Protein AF-A0AAQ1UJ48-F1 (afdb_monomer_lite)

pLDDT: mean 90.68, std 12.65, range [45.34, 98.06]

Secondary structure (DSSP, 8-state):
---HHHHHHHHHHHHHHHHHHHHHHHHHHHHHHHHHHHHHHHHHHTT-TTSHHHHHHHHHHHHHHHHHHHHHHHHHHHHHHHHHHHHT-

Radius of gyration: 19.89 Å; chains: 1; bounding box: 40×23×66 Å

Structure (mmCIF, N/CA/C/O backbone):
data_AF-A0AAQ1UJ48-F1
#
_entry.id   AF-A0AAQ1UJ48-F1
#
loop_
_atom_site.group_PDB
_atom_site.id
_atom_site.type_symbol
_atom_site.label_atom_id
_atom_site.label_alt_id
_atom_site.label_comp_id
_atom_site.label_asym_id
_atom_site.label_entity_id
_atom_site.label_seq_id
_atom_site.pdbx_PDB_ins_code
_atom_site.Cartn_x
_atom_site.Cartn_y
_atom_site.Cartn_z
_atom_site.occupancy
_atom_site.B_iso_or_equiv
_atom_site.auth_seq_id
_atom_site.auth_comp_id
_atom_site.auth_asym_id
_atom_site.auth_atom_id
_atom_site.pdbx_PDB_model_num
ATOM 1 N N . MET A 1 1 ? 11.727 17.161 -42.205 1.00 45.88 1 MET A N 1
ATOM 2 C CA . MET A 1 1 ? 11.216 15.927 -41.571 1.00 45.88 1 MET A CA 1
ATOM 3 C C . MET A 1 1 ? 12.182 15.551 -40.457 1.00 45.88 1 MET A C 1
ATOM 5 O O . MET A 1 1 ? 13.255 15.055 -40.756 1.00 45.88 1 MET A O 1
ATOM 9 N N . ALA A 1 2 ? 11.872 15.917 -39.210 1.00 51.38 2 ALA A N 1
ATOM 10 C CA . ALA A 1 2 ? 12.725 15.668 -38.037 1.00 51.38 2 ALA A CA 1
ATOM 11 C C . ALA A 1 2 ? 11.887 15.587 -36.740 1.00 51.38 2 ALA A C 1
ATOM 13 O O . ALA A 1 2 ? 12.287 16.101 -35.704 1.00 51.38 2 ALA A O 1
ATOM 14 N N . THR A 1 3 ? 10.679 15.018 -36.805 1.00 54.47 3 THR A N 1
ATOM 15 C CA . THR A 1 3 ? 9.699 15.076 -35.702 1.00 54.47 3 THR A CA 1
ATOM 16 C C . THR A 1 3 ? 9.533 13.760 -34.939 1.00 54.47 3 THR A C 1
ATOM 18 O O . THR A 1 3 ? 9.149 13.789 -33.778 1.00 54.47 3 THR A O 1
ATOM 21 N N . GLU A 1 4 ? 9.866 12.609 -35.525 1.00 56.53 4 GLU A N 1
ATOM 22 C CA . GLU A 1 4 ? 9.601 11.302 -34.892 1.00 56.53 4 GLU A CA 1
ATOM 23 C C . GLU A 1 4 ? 10.615 10.923 -33.800 1.00 56.53 4 GLU A C 1
ATOM 25 O O . GLU A 1 4 ? 10.261 10.282 -32.812 1.00 56.53 4 GLU A O 1
ATOM 30 N N . SER A 1 5 ? 11.879 11.340 -33.930 1.00 56.88 5 SER A N 1
ATOM 31 C CA . SER A 1 5 ? 12.922 10.969 -32.960 1.00 56.88 5 SER A CA 1
ATOM 32 C C . SER A 1 5 ? 12.795 11.709 -31.621 1.00 56.88 5 SER A C 1
ATOM 34 O O . SER A 1 5 ? 13.173 11.163 -30.582 1.00 56.88 5 SER A O 1
ATOM 36 N N . ASN A 1 6 ? 12.267 12.939 -31.6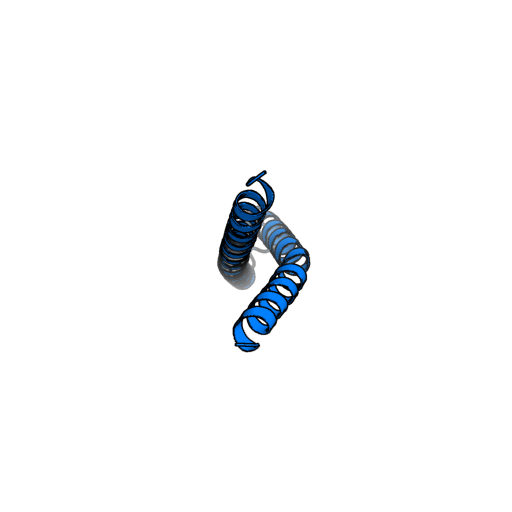32 1.00 61.41 6 ASN A N 1
ATOM 37 C CA . ASN A 1 6 ? 12.092 13.740 -30.417 1.00 61.41 6 ASN A CA 1
ATOM 38 C C . ASN A 1 6 ? 10.865 13.262 -29.617 1.00 61.41 6 ASN A C 1
ATOM 40 O O . ASN A 1 6 ? 10.961 13.032 -28.415 1.00 61.41 6 ASN A O 1
ATOM 44 N N . ASP A 1 7 ? 9.762 12.975 -30.315 1.00 75.25 7 ASP A N 1
ATOM 45 C CA . ASP A 1 7 ? 8.509 12.465 -29.740 1.00 75.25 7 ASP A CA 1
ATOM 46 C C . ASP A 1 7 ? 8.685 11.086 -29.070 1.00 75.25 7 ASP A C 1
ATOM 48 O O . ASP A 1 7 ? 8.212 10.843 -27.960 1.00 75.25 7 ASP A O 1
ATOM 52 N N . ASN A 1 8 ? 9.459 10.183 -29.682 1.00 78.12 8 ASN A N 1
ATOM 53 C CA . ASN A 1 8 ? 9.748 8.878 -29.075 1.00 78.12 8 ASN A CA 1
ATOM 54 C C . ASN A 1 8 ? 10.605 8.982 -27.801 1.00 78.12 8 ASN A C 1
ATOM 56 O O . ASN A 1 8 ? 10.405 8.207 -26.865 1.00 78.12 8 ASN A O 1
ATOM 60 N N . THR A 1 9 ? 11.522 9.951 -27.727 1.00 83.06 9 THR A N 1
ATOM 61 C CA . THR A 1 9 ? 12.341 10.183 -26.525 1.00 83.06 9 THR A CA 1
ATOM 62 C C . THR A 1 9 ? 11.488 10.735 -25.381 1.00 83.06 9 THR A C 1
ATOM 64 O O . THR A 1 9 ? 11.562 10.239 -24.256 1.00 83.06 9 THR A O 1
ATOM 67 N N . GLU A 1 10 ? 10.613 11.698 -25.673 1.00 88.31 10 GLU A N 1
ATOM 68 C CA . GLU A 1 10 ? 9.665 12.260 -24.704 1.00 88.31 10 GLU A CA 1
ATOM 69 C C . GLU A 1 10 ? 8.696 11.197 -24.162 1.00 88.31 10 GLU A C 1
ATOM 71 O O . GLU A 1 10 ? 8.461 11.131 -22.952 1.00 88.31 10 GLU A O 1
ATOM 76 N N . LYS A 1 11 ? 8.204 10.294 -25.021 1.00 88.31 11 LYS A N 1
ATOM 77 C CA . LYS A 1 11 ? 7.357 9.157 -24.621 1.00 88.31 11 LYS A CA 1
ATOM 78 C C . LYS A 1 11 ? 8.059 8.206 -23.653 1.00 88.31 11 LYS A C 1
ATOM 80 O O . LYS A 1 11 ? 7.452 7.785 -22.667 1.00 88.31 11 LYS A O 1
ATOM 85 N N . VAL A 1 12 ? 9.331 7.882 -23.899 1.00 88.06 12 VAL A N 1
ATOM 86 C CA . VAL A 1 12 ? 10.122 7.023 -22.999 1.00 88.06 12 VAL A CA 1
ATOM 87 C C . VAL A 1 12 ? 10.345 7.706 -21.650 1.00 88.06 12 VAL A C 1
ATOM 89 O O . VAL A 1 12 ? 10.175 7.067 -20.611 1.00 88.06 12 VAL A O 1
ATOM 92 N N . ILE A 1 13 ? 10.661 9.004 -21.642 1.00 90.00 13 ILE A N 1
ATOM 93 C CA . ILE A 1 13 ? 10.814 9.782 -20.403 1.00 90.00 13 ILE A CA 1
ATOM 94 C C . ILE A 1 13 ? 9.497 9.805 -19.619 1.00 90.00 13 ILE A C 1
ATOM 96 O O . ILE A 1 13 ? 9.486 9.538 -18.417 1.00 90.00 13 ILE A O 1
ATOM 100 N N . HIS A 1 14 ? 8.374 10.065 -20.292 1.00 92.38 14 HIS A N 1
ATOM 101 C CA . HIS A 1 14 ? 7.057 10.062 -19.660 1.00 92.38 14 HIS A CA 1
ATOM 102 C C . HIS A 1 14 ? 6.724 8.699 -19.042 1.00 92.38 14 HIS A C 1
ATOM 104 O O . HIS A 1 14 ? 6.295 8.634 -17.890 1.00 92.38 14 HIS A O 1
ATOM 110 N N . PHE A 1 15 ? 6.980 7.609 -19.771 1.00 91.31 15 PHE A N 1
ATOM 111 C CA . PHE A 1 15 ? 6.780 6.250 -19.275 1.00 91.31 15 PHE A CA 1
ATOM 112 C C . PHE A 1 15 ? 7.614 5.961 -18.020 1.00 91.31 15 PHE A C 1
ATOM 114 O O . PHE A 1 15 ? 7.078 5.456 -17.032 1.00 91.31 15 PHE A O 1
ATOM 121 N N . MET A 1 16 ? 8.905 6.310 -18.030 1.00 93.31 16 MET A N 1
ATOM 122 C CA . MET A 1 16 ? 9.796 6.106 -16.882 1.00 93.31 16 MET A CA 1
ATOM 123 C C . MET A 1 16 ? 9.327 6.895 -15.655 1.00 93.31 16 MET A C 1
ATOM 125 O O . MET A 1 16 ? 9.253 6.334 -14.562 1.00 93.31 16 MET A O 1
ATOM 129 N N . ASN A 1 17 ? 8.915 8.152 -15.844 1.00 94.25 17 ASN A N 1
ATOM 130 C CA . ASN A 1 17 ? 8.368 8.979 -14.768 1.00 94.25 17 ASN A CA 1
ATOM 131 C C . ASN A 1 17 ? 7.079 8.377 -14.192 1.00 94.25 17 ASN A C 1
ATOM 133 O O . ASN A 1 17 ? 6.920 8.296 -12.976 1.00 94.25 17 ASN A O 1
ATOM 137 N N . GLN A 1 18 ? 6.155 7.911 -15.040 1.00 93.94 18 GLN A N 1
ATOM 138 C CA . GLN A 1 18 ? 4.934 7.247 -14.572 1.00 93.94 18 GLN A CA 1
ATOM 139 C C . GLN A 1 18 ? 5.238 5.965 -13.789 1.00 93.94 18 GLN A C 1
ATOM 141 O O . GLN A 1 18 ? 4.568 5.676 -12.796 1.00 93.94 18 GLN A O 1
ATOM 146 N N . LEU A 1 19 ? 6.238 5.195 -14.226 1.00 95.12 19 LEU A N 1
ATOM 147 C CA . LEU A 1 19 ? 6.647 3.968 -13.553 1.00 95.12 19 LEU A CA 1
ATOM 148 C C . LEU A 1 19 ? 7.253 4.253 -12.174 1.00 95.12 19 LEU A C 1
ATOM 150 O O . LEU A 1 19 ? 6.890 3.588 -11.204 1.00 95.12 19 LEU A O 1
ATOM 154 N N . GLU A 1 20 ? 8.110 5.269 -12.068 1.00 95.31 20 GLU A N 1
ATOM 155 C CA . GLU A 1 20 ? 8.674 5.717 -10.793 1.00 95.31 20 GLU A CA 1
ATOM 156 C C . GLU A 1 20 ? 7.580 6.202 -9.832 1.00 95.31 20 GLU A C 1
ATOM 158 O O . GLU A 1 20 ? 7.515 5.750 -8.686 1.00 95.31 20 GLU A O 1
ATOM 163 N N . GLN A 1 21 ? 6.663 7.051 -10.308 1.00 96.81 21 GLN A N 1
ATOM 164 C CA . GLN A 1 21 ? 5.542 7.542 -9.501 1.00 96.81 21 GLN A CA 1
ATOM 165 C C . GLN A 1 21 ? 4.649 6.400 -9.006 1.00 96.81 21 GLN A C 1
ATOM 167 O O . GLN A 1 21 ? 4.267 6.382 -7.834 1.00 96.81 21 GLN A O 1
ATOM 172 N N . LEU A 1 22 ? 4.365 5.408 -9.856 1.00 96.25 22 LEU A N 1
ATOM 173 C CA . LEU A 1 22 ? 3.618 4.217 -9.452 1.00 96.25 22 LEU A CA 1
ATOM 174 C C . LEU A 1 22 ? 4.351 3.439 -8.348 1.00 96.25 22 LEU A C 1
ATOM 176 O O . LEU A 1 22 ? 3.727 3.014 -7.375 1.00 96.25 22 LEU A O 1
ATOM 180 N N . GLY A 1 23 ? 5.672 3.284 -8.463 1.00 96.75 23 GLY A N 1
ATOM 181 C CA . GLY A 1 23 ? 6.500 2.651 -7.435 1.00 96.75 23 GLY A CA 1
ATOM 182 C C . GLY A 1 23 ? 6.443 3.387 -6.092 1.00 96.75 23 GLY A C 1
ATOM 183 O O . GLY A 1 23 ? 6.251 2.757 -5.048 1.00 96.75 23 GLY A O 1
ATOM 184 N N . LEU A 1 24 ? 6.538 4.720 -6.113 1.00 97.56 24 LEU A N 1
ATOM 185 C CA . LEU A 1 24 ? 6.427 5.562 -4.916 1.00 97.56 24 LEU A CA 1
ATOM 186 C C . LEU A 1 24 ? 5.044 5.451 -4.262 1.00 97.56 24 LEU A C 1
ATOM 188 O O . LEU A 1 24 ? 4.953 5.281 -3.045 1.00 97.56 24 LEU A O 1
ATOM 192 N N . GLN A 1 25 ? 3.973 5.480 -5.058 1.00 96.69 25 GLN A N 1
ATOM 193 C CA . GLN A 1 25 ? 2.601 5.322 -4.570 1.00 96.69 25 GLN A CA 1
ATOM 194 C C . GLN A 1 25 ? 2.368 3.942 -3.947 1.00 96.69 25 GLN A C 1
ATOM 196 O O . GLN A 1 25 ? 1.789 3.845 -2.865 1.00 96.69 25 GLN A O 1
ATOM 201 N N . LEU A 1 26 ? 2.860 2.874 -4.583 1.00 97.62 26 LEU A N 1
ATOM 202 C CA . LEU A 1 26 ? 2.777 1.514 -4.046 1.00 97.62 26 LEU A CA 1
ATOM 203 C C . LEU A 1 26 ? 3.539 1.367 -2.728 1.00 97.62 26 LEU A C 1
ATOM 205 O O . LEU A 1 26 ? 3.049 0.714 -1.803 1.00 97.62 26 LEU A O 1
ATOM 209 N N . LYS A 1 27 ? 4.721 1.984 -2.623 1.00 96.88 27 LYS A N 1
ATOM 210 C CA . LYS A 1 27 ? 5.490 2.003 -1.377 1.00 96.88 27 LYS A CA 1
ATOM 211 C C . LYS A 1 27 ? 4.729 2.741 -0.276 1.00 96.88 27 LYS A C 1
ATOM 213 O O . LYS A 1 27 ? 4.585 2.198 0.815 1.00 96.88 27 LYS A O 1
ATOM 218 N N . ALA A 1 28 ? 4.214 3.935 -0.568 1.00 97.44 28 ALA A N 1
ATOM 219 C CA . ALA A 1 28 ? 3.448 4.728 0.388 1.00 97.44 28 ALA A CA 1
ATOM 220 C C . ALA A 1 28 ? 2.195 3.981 0.874 1.00 97.44 28 ALA A C 1
ATOM 222 O O . ALA A 1 28 ? 1.959 3.903 2.078 1.00 97.44 28 ALA A O 1
ATOM 223 N N . ALA A 1 29 ? 1.446 3.356 -0.041 1.00 97.25 29 ALA A N 1
ATOM 224 C CA . ALA A 1 29 ? 0.285 2.540 0.304 1.00 97.25 29 ALA A CA 1
ATOM 225 C C . ALA A 1 29 ? 0.663 1.354 1.207 1.00 97.25 29 ALA A C 1
ATOM 227 O O . ALA A 1 29 ? -0.036 1.077 2.179 1.00 97.25 29 ALA A O 1
ATOM 228 N N . GLY A 1 30 ? 1.782 0.676 0.926 1.00 97.56 30 GLY A N 1
ATOM 229 C CA . GLY A 1 30 ? 2.277 -0.428 1.753 1.00 97.56 30 GLY A CA 1
ATOM 230 C C . GLY A 1 30 ? 2.722 0.015 3.151 1.00 97.56 30 GLY A C 1
ATOM 231 O O . GLY A 1 30 ? 2.392 -0.641 4.142 1.00 97.56 30 GLY A O 1
ATOM 232 N N . ASP A 1 31 ? 3.427 1.144 3.246 1.00 98.06 31 ASP A N 1
ATOM 233 C CA . ASP A 1 31 ? 3.848 1.726 4.524 1.00 98.06 31 ASP A CA 1
ATOM 234 C C . ASP A 1 31 ? 2.628 2.135 5.370 1.00 98.06 31 ASP A C 1
ATOM 236 O O . ASP A 1 31 ? 2.552 1.795 6.556 1.00 98.06 31 ASP A O 1
ATOM 240 N N . GLU A 1 32 ? 1.635 2.784 4.755 1.00 97.69 32 GLU A N 1
ATOM 241 C CA . GLU A 1 32 ? 0.379 3.154 5.413 1.00 97.69 32 GLU A CA 1
ATOM 242 C C . GLU A 1 32 ? -0.414 1.920 5.864 1.00 97.69 32 GLU A C 1
ATOM 244 O O . GLU A 1 32 ? -0.934 1.877 6.985 1.00 97.69 32 GLU A O 1
ATOM 249 N N . GLN A 1 33 ? -0.479 0.882 5.028 1.00 97.31 33 GLN A N 1
ATOM 250 C CA . GLN A 1 33 ? -1.182 -0.348 5.368 1.00 97.31 33 GLN A CA 1
ATOM 251 C C . GLN A 1 33 ? -0.543 -1.027 6.582 1.00 97.31 33 GLN A C 1
ATOM 253 O O . GLN A 1 33 ? -1.253 -1.456 7.495 1.00 97.31 33 GLN 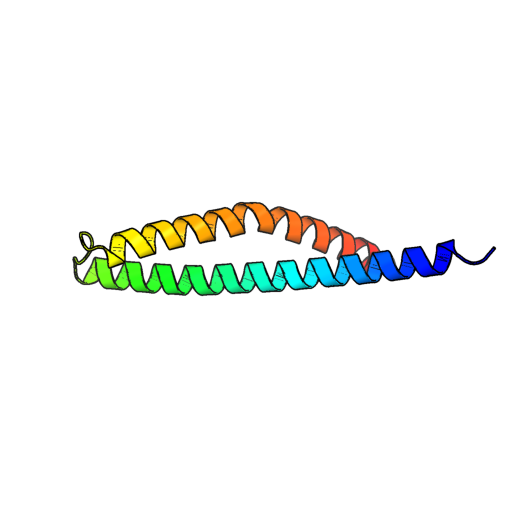A O 1
ATOM 258 N N . ARG A 1 34 ? 0.793 -1.073 6.640 1.00 97.62 34 ARG A N 1
ATOM 259 C CA . ARG A 1 34 ? 1.532 -1.627 7.781 1.00 97.62 34 ARG A CA 1
ATOM 260 C C . ARG A 1 34 ? 1.230 -0.868 9.075 1.00 97.62 34 ARG A C 1
ATOM 262 O O . ARG A 1 34 ? 0.995 -1.502 10.102 1.00 97.62 34 ARG A O 1
ATOM 269 N N . LEU A 1 35 ? 1.205 0.466 9.033 1.00 97.69 35 LEU A N 1
ATOM 270 C CA . LEU A 1 35 ? 0.855 1.295 10.194 1.00 97.69 35 LEU A CA 1
ATOM 271 C C . LEU A 1 35 ? -0.595 1.062 10.640 1.00 97.69 35 LEU A C 1
ATOM 273 O O . LEU A 1 35 ? -0.858 0.871 11.828 1.00 97.69 35 LEU A O 1
ATOM 277 N N . THR A 1 36 ? -1.519 0.999 9.680 1.00 97.69 36 THR A N 1
ATOM 278 C CA . THR A 1 36 ? -2.946 0.739 9.921 1.00 97.69 36 THR A CA 1
ATOM 279 C C . THR A 1 36 ? -3.154 -0.618 10.598 1.00 97.69 36 THR A C 1
ATOM 281 O O . THR A 1 36 ? -3.844 -0.711 11.613 1.00 97.69 36 THR A O 1
ATOM 284 N N . LEU A 1 37 ? -2.503 -1.671 10.093 1.00 97.62 37 LEU A N 1
ATOM 285 C CA . LEU A 1 37 ? -2.536 -3.008 10.692 1.00 97.62 37 LEU A CA 1
ATOM 286 C C . LEU A 1 37 ? -1.923 -3.018 12.097 1.00 97.62 37 LEU A C 1
ATOM 288 O O . LEU A 1 37 ? -2.479 -3.638 13.001 1.00 97.62 37 LEU A O 1
ATOM 292 N N . GLY A 1 38 ? -0.822 -2.291 12.311 1.00 97.69 38 GLY A N 1
ATOM 293 C CA . GLY A 1 38 ? -0.228 -2.119 13.637 1.00 97.69 38 GLY A CA 1
ATOM 294 C C . GLY A 1 38 ? -1.214 -1.522 14.646 1.00 97.69 38 GLY A C 1
ATOM 295 O O . GLY A 1 38 ? -1.338 -2.027 15.765 1.00 97.69 38 GLY A O 1
ATOM 296 N N . ARG A 1 39 ? -1.981 -0.504 14.236 1.00 97.25 39 ARG A N 1
ATOM 297 C CA . ARG A 1 39 ? -3.018 0.105 15.080 1.00 97.25 39 ARG A CA 1
ATOM 298 C C . ARG A 1 39 ? -4.190 -0.843 15.341 1.00 97.25 39 ARG A C 1
ATOM 300 O O . ARG A 1 39 ? -4.611 -0.966 16.489 1.00 97.25 39 ARG A O 1
ATOM 307 N N . LEU A 1 40 ? -4.666 -1.566 14.325 1.00 97.44 40 LEU A N 1
ATOM 308 C CA . LEU A 1 40 ? -5.706 -2.592 14.488 1.00 97.44 40 LEU A CA 1
ATOM 309 C C . LEU A 1 40 ? -5.286 -3.687 15.477 1.00 97.44 40 LEU A C 1
ATOM 311 O O . LEU A 1 40 ? -6.079 -4.095 16.324 1.00 97.44 40 LEU A O 1
ATOM 315 N N . LEU A 1 41 ? -4.029 -4.137 15.414 1.00 97.81 41 LEU A N 1
ATOM 316 C CA . LEU A 1 41 ? -3.486 -5.121 16.353 1.00 97.81 41 LEU A CA 1
ATOM 317 C C . LEU A 1 41 ? -3.459 -4.591 17.792 1.00 97.81 41 LEU A C 1
ATOM 319 O O . LEU A 1 41 ? -3.787 -5.340 18.712 1.00 97.81 41 LEU A O 1
ATOM 323 N N . ALA A 1 42 ? -3.099 -3.321 17.996 1.00 97.38 42 ALA A N 1
ATOM 324 C CA . ALA A 1 42 ? -3.144 -2.689 19.315 1.00 97.38 42 ALA A CA 1
ATOM 325 C C . ALA A 1 42 ? -4.581 -2.629 19.862 1.00 97.38 42 ALA A C 1
ATOM 327 O O . ALA A 1 42 ? -4.839 -3.115 20.962 1.00 97.38 42 ALA A O 1
ATOM 328 N N . LEU A 1 43 ? -5.538 -2.157 19.056 1.00 96.88 43 LEU A N 1
ATOM 329 C CA . LEU A 1 43 ? -6.956 -2.108 19.434 1.00 96.88 43 LEU A CA 1
ATOM 330 C C . LEU A 1 43 ? -7.518 -3.498 19.758 1.00 96.88 43 LEU A C 1
ATOM 332 O O . LEU A 1 43 ? -8.249 -3.658 20.733 1.00 96.88 43 LEU A O 1
ATOM 336 N N . LYS A 1 44 ? -7.130 -4.527 18.994 1.00 95.50 44 LYS A N 1
ATOM 337 C CA . LYS A 1 44 ? -7.523 -5.916 19.263 1.00 95.50 44 LYS A CA 1
ATOM 338 C C . LYS A 1 44 ? -6.979 -6.419 20.604 1.00 95.50 44 LYS A C 1
ATOM 340 O O . LYS A 1 44 ? -7.709 -7.084 21.335 1.00 95.50 44 LYS A O 1
ATOM 345 N N . LYS A 1 45 ? -5.731 -6.083 20.957 1.00 96.81 45 LYS A N 1
ATOM 346 C CA . LYS A 1 45 ? -5.147 -6.406 22.275 1.00 96.81 45 LYS A CA 1
ATOM 347 C C . LYS A 1 45 ? -5.884 -5.703 23.417 1.00 96.81 45 LYS A C 1
ATOM 349 O O . LYS A 1 45 ? -6.074 -6.298 24.471 1.00 96.81 45 LYS A O 1
ATOM 354 N N . GLU A 1 46 ? -6.347 -4.479 23.182 1.00 96.88 46 GLU A N 1
ATOM 355 C CA . GLU A 1 46 ? -7.157 -3.696 24.124 1.00 96.88 46 GLU A CA 1
ATOM 356 C C . GLU A 1 46 ? -8.645 -4.103 24.151 1.00 96.88 46 GLU A C 1
ATOM 358 O O . GLU A 1 46 ? -9.422 -3.500 24.886 1.00 96.88 46 GLU A O 1
ATOM 363 N N . LYS A 1 47 ? -9.060 -5.110 23.364 1.00 95.94 47 LYS A N 1
ATOM 364 C CA . LYS A 1 47 ? -10.466 -5.522 23.169 1.00 95.94 47 LYS A CA 1
ATOM 365 C C . LYS A 1 47 ? -11.382 -4.400 22.646 1.00 95.94 47 LYS A C 1
ATOM 367 O O . LYS A 1 47 ? -12.591 -4.446 22.831 1.00 95.94 47 LYS A O 1
ATOM 372 N N . LYS A 1 48 ? -10.823 -3.405 21.951 1.00 94.38 48 LYS A N 1
ATOM 373 C CA . LYS A 1 48 ? -11.541 -2.263 21.354 1.00 94.38 48 LYS A CA 1
ATOM 374 C C . LYS A 1 48 ? -11.955 -2.528 19.902 1.00 94.38 48 LYS A C 1
ATOM 376 O O . LYS A 1 48 ? -11.765 -1.682 19.028 1.00 94.38 48 LYS A O 1
ATOM 381 N N . THR A 1 49 ? -12.490 -3.715 19.627 1.00 93.75 49 THR A N 1
ATOM 382 C CA . THR A 1 49 ? -12.860 -4.137 18.264 1.00 93.75 49 THR A CA 1
ATOM 383 C C . THR A 1 49 ? -14.202 -3.584 17.796 1.00 93.75 49 THR A C 1
ATOM 385 O O . THR A 1 49 ? -14.424 -3.491 16.595 1.00 93.75 49 THR A O 1
ATOM 388 N N . ASP A 1 50 ? -15.055 -3.153 18.724 1.00 94.25 50 ASP A N 1
ATOM 389 C CA . ASP A 1 50 ? -16.412 -2.671 18.424 1.00 94.25 50 ASP A CA 1
ATOM 390 C C . ASP A 1 50 ? -16.471 -1.139 18.293 1.00 94.25 50 ASP A C 1
ATOM 392 O O . ASP A 1 50 ? -17.531 -0.523 18.355 1.00 94.25 50 ASP A O 1
ATOM 396 N N . THR A 1 51 ? -15.308 -0.499 18.146 1.00 95.44 51 THR A N 1
ATOM 397 C CA . THR A 1 51 ? -15.190 0.955 18.018 1.00 95.44 51 THR A CA 1
ATOM 398 C C . THR A 1 51 ? -15.265 1.393 16.558 1.00 95.44 51 THR A C 1
ATOM 400 O O . THR A 1 51 ? -14.804 0.690 15.654 1.00 95.44 51 THR A O 1
ATOM 403 N N . GLU A 1 52 ? -15.769 2.606 16.318 1.00 95.69 52 GLU A N 1
ATOM 404 C CA . GLU A 1 52 ? -15.747 3.223 14.984 1.00 95.69 52 GLU A CA 1
ATOM 405 C C . GLU A 1 52 ? -14.321 3.336 14.426 1.00 95.69 52 GLU A C 1
ATOM 407 O O . GLU A 1 52 ? -14.104 3.147 13.228 1.00 95.69 52 GLU A O 1
ATOM 412 N N . GLU A 1 53 ? -13.331 3.583 15.294 1.00 94.62 53 GLU A N 1
ATOM 413 C CA . GLU A 1 53 ? -11.914 3.598 14.920 1.00 94.62 53 GLU A CA 1
ATOM 414 C C . GLU A 1 53 ? -11.500 2.252 14.307 1.00 94.62 53 GLU A C 1
ATOM 416 O O . GLU A 1 53 ? -10.927 2.218 13.217 1.00 94.62 53 GLU A O 1
ATOM 421 N N . TYR A 1 54 ? -11.834 1.137 14.965 1.00 96.88 54 TYR A N 1
ATOM 422 C CA . TYR A 1 54 ? -11.506 -0.200 14.475 1.00 96.88 54 TYR A CA 1
ATOM 423 C C . TYR A 1 54 ? -12.194 -0.511 13.140 1.00 96.88 54 TYR A C 1
ATOM 425 O O . TYR A 1 54 ? -11.547 -1.012 12.214 1.00 96.88 54 TYR A O 1
ATOM 433 N N . ALA A 1 55 ? -13.479 -0.170 13.000 1.00 96.88 55 ALA A N 1
ATOM 434 C CA . ALA A 1 55 ? -14.220 -0.355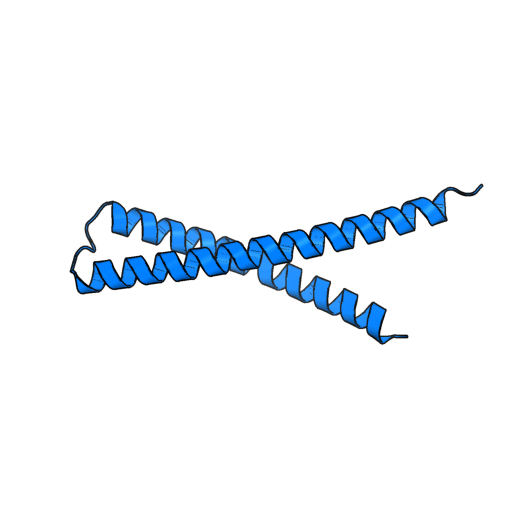 11.753 1.00 96.88 55 ALA A CA 1
ATOM 435 C C . ALA A 1 55 ? -13.603 0.458 10.599 1.00 96.88 55 ALA A C 1
ATOM 437 O O . ALA A 1 55 ? -13.325 -0.085 9.526 1.00 96.88 55 ALA A O 1
ATOM 438 N N . ARG A 1 56 ? -13.293 1.738 10.840 1.00 97.38 56 ARG A N 1
ATOM 439 C CA . ARG A 1 56 ? -12.685 2.632 9.846 1.00 97.38 56 ARG A CA 1
ATOM 440 C C . ARG A 1 56 ? -11.294 2.165 9.425 1.00 97.38 56 ARG A C 1
ATOM 442 O O . ARG A 1 56 ? -10.987 2.154 8.234 1.00 97.38 56 ARG A O 1
ATOM 449 N N . LEU A 1 57 ? -10.449 1.776 10.379 1.00 97.62 57 LEU A N 1
ATOM 450 C CA . LEU A 1 57 ? -9.104 1.274 10.087 1.00 97.62 57 LEU A CA 1
ATOM 451 C C . LEU A 1 57 ? -9.151 -0.063 9.341 1.00 97.62 57 LEU A C 1
ATOM 453 O O . LEU A 1 57 ? -8.324 -0.299 8.461 1.00 97.62 57 LEU A O 1
ATOM 457 N N . THR A 1 58 ? -10.134 -0.916 9.638 1.00 96.75 58 THR A N 1
ATOM 458 C CA . THR A 1 58 ? -10.350 -2.172 8.908 1.00 96.75 58 THR A CA 1
ATOM 459 C C . THR A 1 58 ? -10.670 -1.894 7.441 1.00 96.75 58 THR A C 1
ATOM 461 O O . THR A 1 58 ? -10.038 -2.470 6.554 1.00 96.75 58 THR A O 1
ATOM 464 N N . GLU A 1 59 ? -11.593 -0.972 7.171 1.00 97.62 59 GLU A N 1
ATOM 465 C CA . GLU A 1 59 ? -11.961 -0.610 5.801 1.00 97.62 59 GLU A CA 1
ATOM 466 C C . GLU A 1 59 ? -10.812 0.078 5.055 1.00 97.62 59 GLU A C 1
ATOM 468 O O . GLU A 1 59 ? -10.529 -0.231 3.892 1.00 97.62 59 GL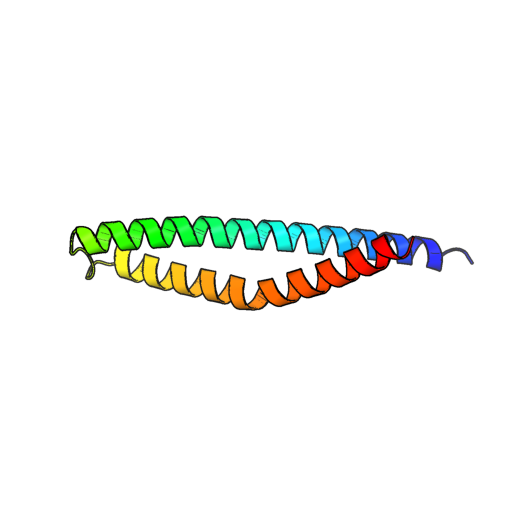U A O 1
ATOM 473 N N . ARG A 1 60 ? -10.064 0.943 5.751 1.00 97.00 60 ARG A N 1
ATOM 474 C CA . ARG A 1 60 ? -8.856 1.565 5.201 1.00 97.00 60 ARG A CA 1
ATOM 475 C C . ARG A 1 60 ? -7.812 0.517 4.825 1.00 97.00 60 ARG A C 1
ATOM 477 O O . ARG A 1 60 ? -7.254 0.589 3.734 1.00 97.00 60 ARG A O 1
ATOM 484 N N . SER A 1 61 ? -7.582 -0.473 5.688 1.00 96.88 61 SER A N 1
ATOM 485 C CA . SER A 1 61 ? -6.637 -1.563 5.428 1.00 96.88 61 SER A CA 1
ATOM 486 C C . SER A 1 61 ? -7.030 -2.378 4.192 1.00 96.88 61 SER A C 1
ATOM 488 O O . SER A 1 61 ? -6.179 -2.628 3.339 1.00 96.88 61 SER A O 1
ATOM 490 N N . LYS A 1 62 ? -8.319 -2.720 4.043 1.00 97.38 62 LYS A N 1
ATOM 491 C CA . LYS A 1 62 ? -8.843 -3.422 2.857 1.00 97.38 62 LYS A CA 1
ATOM 492 C C . LYS A 1 62 ? -8.672 -2.607 1.580 1.00 97.38 62 LYS A C 1
ATOM 494 O O . LYS A 1 62 ? -8.226 -3.140 0.569 1.00 97.38 62 LYS A O 1
ATOM 499 N N . THR A 1 63 ? -8.981 -1.314 1.636 1.00 97.44 63 THR A N 1
ATOM 500 C CA . THR A 1 63 ? -8.834 -0.406 0.491 1.00 97.44 63 THR A CA 1
ATOM 501 C C . THR A 1 63 ? -7.377 -0.314 0.036 1.00 97.44 63 THR A C 1
ATOM 503 O O . THR A 1 63 ? -7.091 -0.400 -1.158 1.00 97.44 63 THR A O 1
ATOM 506 N N . LEU A 1 64 ? -6.442 -0.179 0.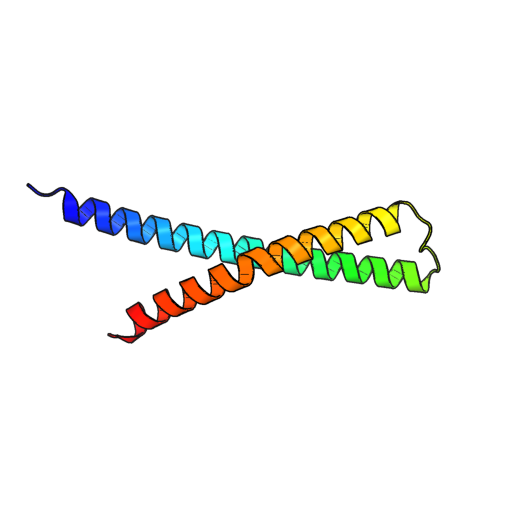983 1.00 97.25 64 LEU A N 1
ATOM 507 C CA . LEU A 1 64 ? -5.008 -0.141 0.688 1.00 97.25 64 LEU A CA 1
ATOM 508 C C . LEU A 1 64 ? -4.521 -1.468 0.095 1.00 97.25 64 LEU A C 1
ATOM 510 O O . LEU A 1 64 ? -3.807 -1.452 -0.905 1.00 97.25 64 LEU A O 1
ATOM 514 N N . GLN A 1 65 ? -4.956 -2.604 0.653 1.00 96.50 65 GLN A N 1
ATOM 515 C CA . GLN A 1 65 ? -4.625 -3.924 0.114 1.00 96.50 65 GLN A CA 1
ATOM 516 C C . GLN A 1 65 ? -5.118 -4.074 -1.330 1.00 96.50 65 GLN A C 1
ATOM 518 O O . GLN A 1 65 ? -4.337 -4.437 -2.201 1.00 96.50 65 GLN A O 1
ATOM 523 N N . ALA A 1 66 ? -6.372 -3.709 -1.611 1.00 97.50 66 ALA A N 1
ATOM 524 C CA . ALA A 1 66 ? -6.941 -3.795 -2.955 1.00 97.50 66 ALA A CA 1
ATOM 525 C C . ALA A 1 66 ? -6.193 -2.913 -3.972 1.00 97.50 66 ALA A C 1
ATOM 527 O O . ALA A 1 66 ? -5.984 -3.318 -5.117 1.00 97.50 66 ALA A O 1
ATOM 528 N N . LEU A 1 67 ? -5.752 -1.718 -3.560 1.00 96.50 67 LEU A N 1
ATOM 529 C CA . LEU A 1 67 ? -4.918 -0.848 -4.393 1.00 96.50 67 LEU A CA 1
ATOM 530 C C . LEU A 1 67 ? -3.574 -1.513 -4.707 1.00 96.50 67 LEU A C 1
ATOM 532 O O . LEU A 1 67 ? -3.150 -1.528 -5.865 1.00 96.50 67 LEU A O 1
ATOM 536 N N . ILE A 1 68 ? -2.916 -2.077 -3.694 1.00 96.88 68 ILE A N 1
ATOM 537 C CA . ILE A 1 68 ? -1.626 -2.754 -3.855 1.00 96.88 68 ILE A CA 1
ATOM 538 C C . ILE A 1 68 ? -1.774 -3.984 -4.750 1.00 96.88 68 ILE A C 1
ATOM 540 O O . ILE A 1 68 ? -0.989 -4.137 -5.682 1.00 96.88 68 ILE A O 1
ATOM 544 N N . ASP A 1 69 ? -2.783 -4.820 -4.520 1.00 97.38 69 ASP A N 1
ATOM 545 C CA . ASP A 1 69 ? -3.018 -6.051 -5.280 1.00 97.38 69 ASP A CA 1
ATOM 546 C C . ASP A 1 69 ? -3.295 -5.764 -6.754 1.00 97.38 69 ASP A C 1
ATOM 548 O O . ASP A 1 69 ? -2.818 -6.481 -7.632 1.00 97.38 69 ASP A O 1
ATOM 552 N N . LYS A 1 70 ? -4.012 -4.673 -7.039 1.00 96.75 70 LYS A N 1
ATOM 553 C CA . LYS A 1 70 ? -4.296 -4.246 -8.409 1.00 96.75 70 LYS A CA 1
ATOM 554 C C . LYS A 1 70 ? -3.041 -3.784 -9.148 1.00 96.75 70 LYS A C 1
ATOM 556 O O . LYS A 1 70 ? -2.853 -4.118 -10.315 1.00 96.75 70 LYS A O 1
ATOM 561 N N . TRP A 1 71 ? -2.207 -2.972 -8.502 1.00 97.19 71 TRP A N 1
ATOM 562 C CA . TRP A 1 71 ? -1.156 -2.226 -9.200 1.00 97.19 71 TRP A CA 1
ATOM 563 C C . TRP A 1 71 ? 0.241 -2.830 -9.072 1.00 97.19 71 TRP A C 1
ATOM 565 O O . TRP A 1 71 ? 1.085 -2.593 -9.937 1.00 97.19 71 TRP A O 1
ATOM 575 N N . ARG A 1 72 ? 0.499 -3.639 -8.041 1.00 96.56 72 ARG A N 1
ATOM 576 C CA . ARG A 1 72 ? 1.791 -4.311 -7.855 1.00 96.56 72 ARG A CA 1
ATOM 577 C C . ARG A 1 72 ? 2.162 -5.222 -9.032 1.00 96.56 72 ARG A C 1
ATOM 579 O O . ARG A 1 72 ? 3.305 -5.100 -9.473 1.00 96.56 72 ARG A O 1
ATOM 586 N N . PRO A 1 73 ? 1.264 -6.065 -9.582 1.00 97.44 73 PRO A N 1
ATOM 587 C CA . PRO A 1 73 ? 1.601 -6.899 -10.736 1.00 97.44 73 PRO A CA 1
ATOM 588 C C . PRO A 1 73 ? 1.982 -6.058 -11.960 1.00 97.44 73 PRO A C 1
ATOM 590 O O . PRO A 1 73 ? 3.010 -6.308 -12.581 1.00 97.44 73 PRO A O 1
ATOM 593 N N . VAL A 1 74 ? 1.221 -4.992 -12.236 1.00 95.12 74 VAL A N 1
ATOM 594 C CA . VAL A 1 74 ? 1.479 -4.065 -13.353 1.00 95.12 74 VAL A CA 1
ATOM 595 C C . VAL A 1 74 ? 2.843 -3.386 -13.208 1.00 95.12 74 VAL A C 1
ATOM 597 O O . VAL A 1 74 ? 3.599 -3.281 -14.171 1.00 95.12 74 VAL A O 1
ATOM 600 N N . TYR A 1 75 ? 3.180 -2.928 -12.001 1.00 95.75 75 TYR A N 1
ATOM 601 C CA . TYR A 1 75 ? 4.484 -2.331 -11.722 1.00 95.75 75 TYR A CA 1
ATOM 602 C C . TYR A 1 75 ? 5.627 -3.336 -11.923 1.00 95.75 75 TYR A C 1
ATOM 604 O O . TYR A 1 75 ? 6.631 -3.009 -12.552 1.00 95.75 75 TYR A O 1
ATOM 612 N N . GLN A 1 76 ? 5.474 -4.566 -11.423 1.00 95.75 76 GLN A N 1
ATOM 613 C CA . GLN A 1 76 ? 6.489 -5.613 -11.549 1.00 95.75 76 GLN A CA 1
ATOM 614 C C . GLN A 1 76 ? 6.734 -6.013 -13.004 1.00 95.75 76 GLN A C 1
ATOM 616 O O . GLN A 1 76 ? 7.890 -6.117 -13.412 1.00 95.75 76 GLN A O 1
ATOM 621 N N . GLU A 1 77 ? 5.669 -6.181 -13.787 1.00 95.12 77 GLU A N 1
ATOM 622 C CA . GLU A 1 77 ? 5.760 -6.474 -15.217 1.00 95.12 77 GLU A CA 1
ATOM 623 C C . GLU A 1 77 ? 6.509 -5.360 -15.959 1.00 95.12 77 GLU A C 1
ATOM 625 O O . GLU A 1 77 ? 7.504 -5.619 -16.635 1.00 95.12 77 GLU A O 1
ATOM 630 N N . ARG A 1 78 ? 6.120 -4.096 -15.753 1.00 93.44 78 ARG A N 1
ATOM 631 C CA . ARG A 1 78 ? 6.785 -2.944 -16.387 1.00 93.44 78 ARG A CA 1
ATOM 632 C C . ARG A 1 78 ? 8.255 -2.819 -15.988 1.00 93.44 78 ARG A C 1
ATOM 634 O O . ARG A 1 78 ? 9.100 -2.529 -16.831 1.00 93.44 78 ARG A O 1
ATOM 641 N N . MET A 1 79 ? 8.582 -3.072 -14.722 1.00 93.75 79 MET A N 1
ATOM 642 C CA . MET A 1 79 ? 9.972 -3.087 -14.259 1.00 93.75 79 MET A CA 1
ATOM 643 C C . MET A 1 79 ? 10.784 -4.228 -14.881 1.00 93.75 79 MET A C 1
ATOM 645 O O . MET A 1 79 ? 11.972 -4.044 -15.145 1.00 93.75 79 MET A O 1
ATOM 649 N N . ALA A 1 80 ? 10.178 -5.395 -15.121 1.00 93.69 80 ALA A N 1
ATOM 650 C CA . ALA A 1 80 ? 10.843 -6.502 -15.806 1.00 93.69 80 ALA A CA 1
ATOM 651 C C . ALA A 1 80 ? 11.198 -6.125 -17.252 1.00 93.69 80 ALA A C 1
ATOM 653 O O . ALA A 1 80 ? 12.338 -6.325 -17.664 1.00 93.69 80 ALA A O 1
ATOM 654 N N . TRP A 1 81 ? 10.274 -5.477 -17.969 1.00 90.31 81 TRP A N 1
ATOM 655 C CA . TRP A 1 81 ? 10.521 -4.959 -19.319 1.00 90.31 81 TRP A CA 1
ATOM 656 C C . TRP A 1 81 ? 11.669 -3.944 -19.349 1.00 90.31 81 TRP A C 1
ATOM 658 O O . TRP A 1 81 ? 12.569 -4.052 -20.180 1.00 90.31 81 TRP A O 1
ATOM 668 N N . VAL A 1 82 ? 11.687 -2.984 -18.415 1.00 89.44 82 VAL A N 1
ATOM 669 C CA . VAL A 1 82 ? 12.780 -1.998 -18.315 1.00 89.44 82 VAL A CA 1
ATOM 670 C C . VAL A 1 82 ? 14.129 -2.686 -18.112 1.00 89.44 82 VAL A C 1
ATOM 672 O O . VAL A 1 82 ? 15.100 -2.340 -18.786 1.00 89.44 82 VAL A O 1
ATOM 675 N N . LYS A 1 83 ? 14.193 -3.687 -17.226 1.00 89.19 83 LYS A N 1
ATOM 676 C CA . LYS A 1 83 ? 15.421 -4.458 -16.991 1.00 89.19 83 LYS A CA 1
ATOM 677 C C . LYS A 1 83 ? 15.857 -5.243 -18.222 1.00 89.19 83 LYS A C 1
ATOM 679 O O . LYS A 1 83 ? 17.049 -5.287 -18.497 1.00 89.19 83 LYS A O 1
ATOM 684 N N . GLU A 1 84 ? 14.927 -5.839 -18.962 1.00 89.81 84 GLU A N 1
ATOM 685 C CA . GLU A 1 84 ? 15.246 -6.573 -20.189 1.00 89.81 84 GLU A CA 1
ATOM 686 C C . GLU A 1 84 ? 15.843 -5.648 -21.258 1.00 89.81 84 GLU A C 1
ATOM 688 O O . GLU A 1 84 ? 16.859 -5.979 -21.866 1.00 89.81 84 GLU A O 1
ATOM 693 N N . VAL A 1 85 ? 15.264 -4.460 -21.449 1.00 84.44 85 VAL A N 1
ATOM 694 C CA . VAL A 1 85 ? 15.781 -3.462 -22.400 1.00 84.44 85 VAL A CA 1
ATOM 695 C C . VAL A 1 85 ? 17.156 -2.938 -21.972 1.00 84.44 85 VAL A C 1
ATOM 697 O O . VAL A 1 85 ? 18.029 -2.747 -22.814 1.00 84.44 85 VAL A O 1
ATOM 700 N N . GLN A 1 86 ? 17.376 -2.728 -20.671 1.00 78.81 86 GLN A N 1
ATOM 701 C CA . GLN A 1 86 ? 18.666 -2.270 -20.141 1.00 78.81 86 GLN A CA 1
ATOM 702 C C . GLN A 1 86 ? 19.747 -3.363 -20.147 1.00 78.81 86 GLN A C 1
ATOM 704 O O . GLN A 1 86 ? 20.917 -3.045 -20.340 1.00 78.81 86 GLN A O 1
ATOM 709 N N . GLY A 1 87 ? 19.367 -4.627 -19.936 1.00 73.25 87 GLY A N 1
ATOM 710 C CA . GLY A 1 87 ? 20.268 -5.782 -19.877 1.00 73.25 87 GLY A CA 1
ATOM 711 C C . GLY A 1 87 ? 20.656 -6.364 -21.238 1.00 73.25 87 GLY A C 1
ATOM 712 O O . GLY A 1 87 ? 21.579 -7.166 -21.301 1.00 73.25 87 GLY A O 1
ATOM 713 N N . LYS A 1 88 ? 19.993 -5.957 -22.328 1.00 60.03 88 LYS A N 1
ATOM 714 C CA . LYS A 1 8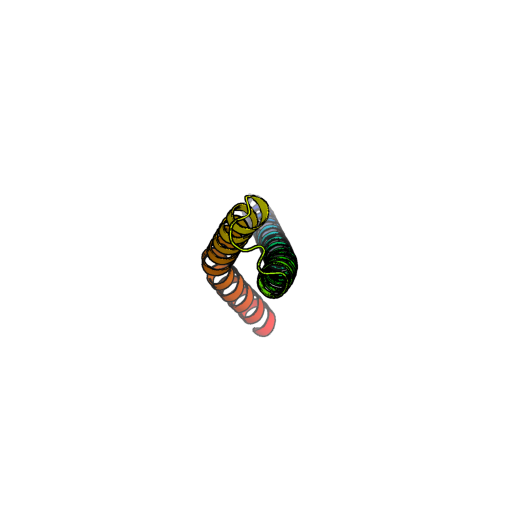8 ? 20.378 -6.282 -23.717 1.00 60.03 88 LYS A CA 1
ATOM 715 C C . LYS A 1 88 ? 21.490 -5.369 -24.278 1.00 60.03 88 LYS A C 1
ATOM 717 O O . LYS A 1 88 ? 21.635 -5.285 -25.496 1.00 60.03 88 LYS A O 1
ATOM 722 N N . LYS A 1 89 ? 22.241 -4.674 -23.417 1.00 45.34 89 LYS A N 1
ATOM 723 C CA . LYS A 1 89 ? 23.430 -3.893 -23.794 1.00 45.34 89 LYS A CA 1
ATOM 724 C C . LYS A 1 89 ? 24.707 -4.711 -23.692 1.00 45.34 89 LYS A C 1
ATOM 726 O O . LYS A 1 89 ? 24.833 -5.466 -22.706 1.00 45.34 89 LYS A O 1
#

Foldseek 3Di:
DPPPVVVVVVVVVVLVVVLVVLVVVLVVLVVLLVVLVVVLVVCVVVVVCVDPSNVVSVVSNVVSVVSNVVRVVVSVVVVVVVCVVVVVD

Organism: NCBI:txid28126

Sequence (89 aa):
MATESNDNTEKVIHFMNQLEQLGLQLKAAGDEQRLTLGRLLALKKEKKTDTEEYARLTERSKTLQALIDKWRPVYQERMAWVKEVQGKK